Protein AF-A0A350AFH0-F1 (afdb_monomer_lite)

Structure (mmCIF, N/CA/C/O backbone):
data_AF-A0A350AFH0-F1
#
_entry.id   AF-A0A350AFH0-F1
#
loop_
_atom_site.group_PDB
_atom_site.id
_atom_site.type_symbol
_atom_site.label_atom_id
_atom_site.label_alt_id
_atom_site.label_comp_id
_atom_site.label_asym_id
_atom_site.label_entity_id
_atom_site.label_seq_id
_atom_site.pdbx_PDB_ins_code
_atom_site.Cartn_x
_atom_site.Cartn_y
_atom_site.Cartn_z
_atom_site.occupancy
_atom_site.B_iso_or_equiv
_atom_site.auth_seq_id
_atom_site.auth_comp_id
_atom_site.auth_asym_id
_atom_site.auth_atom_id
_atom_site.pdbx_PDB_model_num
ATOM 1 N N . MET A 1 1 ? 10.243 5.884 4.492 1.00 82.00 1 MET A N 1
ATOM 2 C CA . MET A 1 1 ? 10.018 7.038 3.589 1.00 82.00 1 MET A CA 1
ATOM 3 C C . MET A 1 1 ? 11.222 7.222 2.674 1.00 82.00 1 MET A C 1
ATOM 5 O O . MET A 1 1 ? 12.187 7.852 3.076 1.00 82.00 1 MET A O 1
ATOM 9 N N . VAL A 1 2 ? 11.184 6.640 1.470 1.00 94.38 2 VAL A N 1
ATOM 10 C CA . VAL A 1 2 ? 12.344 6.586 0.551 1.00 94.38 2 VAL A CA 1
ATOM 11 C C . VAL A 1 2 ? 12.488 7.824 -0.357 1.00 94.38 2 VAL A C 1
ATOM 13 O O . VAL A 1 2 ? 13.531 8.015 -0.962 1.00 94.38 2 VAL A O 1
ATOM 16 N N . ARG A 1 3 ? 11.468 8.699 -0.419 1.00 95.31 3 ARG A N 1
ATOM 17 C CA . ARG A 1 3 ? 11.484 9.995 -1.144 1.00 95.31 3 ARG A CA 1
ATOM 18 C C . ARG A 1 3 ? 11.744 9.894 -2.662 1.00 95.31 3 ARG A C 1
ATOM 20 O O . ARG A 1 3 ? 12.470 10.700 -3.230 1.00 95.31 3 ARG A O 1
ATOM 27 N N . GLN A 1 4 ? 11.109 8.926 -3.323 1.00 95.56 4 GLN A N 1
ATOM 28 C CA . GLN A 1 4 ? 11.261 8.657 -4.766 1.00 95.56 4 GLN A CA 1
ATOM 29 C C . GLN A 1 4 ? 9.950 8.834 -5.553 1.00 95.56 4 GLN A C 1
ATOM 31 O O . GLN A 1 4 ? 9.733 8.181 -6.571 1.00 95.56 4 GLN A O 1
ATOM 36 N N . CYS A 1 5 ? 9.039 9.682 -5.073 1.00 96.94 5 CYS A N 1
ATOM 37 C CA . CYS A 1 5 ? 7.696 9.804 -5.648 1.00 96.94 5 CYS A CA 1
ATOM 38 C C . CYS A 1 5 ? 7.739 10.263 -7.115 1.00 96.94 5 CYS A C 1
ATOM 40 O O . CYS A 1 5 ? 7.066 9.691 -7.965 1.00 96.94 5 CYS A O 1
ATOM 42 N N . GLN A 1 6 ? 8.587 11.246 -7.419 1.00 96.69 6 GLN A N 1
ATOM 43 C CA . GLN A 1 6 ? 8.774 11.793 -8.765 1.00 96.69 6 GLN A CA 1
ATOM 44 C C . GLN A 1 6 ? 9.441 10.820 -9.751 1.00 96.69 6 GLN A C 1
ATOM 46 O O . GLN A 1 6 ? 9.393 11.043 -10.954 1.00 96.69 6 GLN A O 1
ATOM 51 N N . SER A 1 7 ? 10.065 9.745 -9.263 1.00 97.00 7 SER A N 1
ATOM 52 C CA . SER A 1 7 ? 10.829 8.806 -10.094 1.00 97.00 7 SER A CA 1
ATOM 53 C C . SER A 1 7 ? 9.983 7.662 -10.655 1.00 97.00 7 SER A C 1
ATOM 55 O O . SER A 1 7 ? 10.503 6.843 -11.401 1.00 97.00 7 SER A O 1
ATOM 57 N N . ASN A 1 8 ? 8.699 7.564 -10.287 1.00 96.25 8 ASN A N 1
ATOM 58 C CA . ASN A 1 8 ? 7.818 6.444 -10.639 1.00 96.25 8 ASN A CA 1
ATOM 59 C C . ASN A 1 8 ? 8.296 5.063 -10.117 1.00 96.25 8 ASN A C 1
ATOM 61 O O . ASN A 1 8 ? 7.758 4.029 -10.508 1.00 96.25 8 ASN A O 1
ATOM 65 N N . THR A 1 9 ? 9.270 5.019 -9.201 1.00 96.62 9 THR A N 1
ATOM 66 C CA . THR A 1 9 ? 9.894 3.786 -8.679 1.00 96.62 9 THR A CA 1
ATOM 67 C C . THR A 1 9 ? 9.532 3.510 -7.220 1.00 96.62 9 THR A C 1
ATOM 69 O O . THR A 1 9 ? 10.347 2.999 -6.456 1.00 96.62 9 THR A O 1
ATOM 72 N N . CYS A 1 10 ? 8.315 3.860 -6.794 1.00 97.25 10 CYS A N 1
ATOM 73 C CA . CYS A 1 10 ? 7.885 3.637 -5.416 1.00 97.25 10 CYS A CA 1
ATOM 74 C C . CYS A 1 10 ? 7.942 2.133 -5.061 1.00 97.25 10 CYS A C 1
ATOM 76 O O . CYS A 1 10 ? 7.167 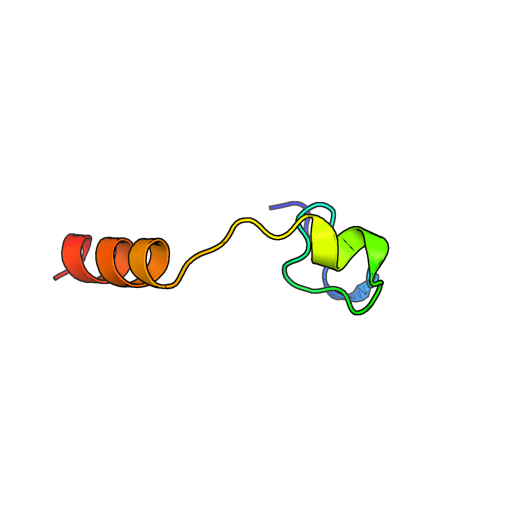1.355 -5.622 1.00 97.25 10 CYS A O 1
ATOM 78 N N . PRO A 1 11 ? 8.795 1.695 -4.112 1.00 96.81 11 PRO A N 1
ATOM 79 C CA . PRO A 1 11 ? 9.006 0.269 -3.839 1.00 96.81 11 PRO A CA 1
ATOM 80 C C . PRO A 1 11 ? 7.791 -0.415 -3.197 1.00 96.81 11 PRO A C 1
ATOM 82 O O . PRO A 1 11 ? 7.702 -1.639 -3.209 1.00 96.81 11 PRO A O 1
ATOM 85 N N . VAL A 1 12 ? 6.868 0.380 -2.650 1.00 97.38 12 VAL A N 1
ATOM 86 C CA . VAL A 1 12 ? 5.670 -0.060 -1.917 1.00 97.38 12 VAL A CA 1
ATOM 87 C C . VAL A 1 12 ? 4.366 0.198 -2.680 1.00 97.38 12 VAL A C 1
ATOM 89 O O . VAL A 1 12 ? 3.288 0.038 -2.119 1.00 97.38 12 VAL A O 1
ATOM 92 N N . GLY A 1 13 ? 4.437 0.646 -3.937 1.00 97.25 13 GLY A N 1
ATOM 93 C CA . GLY A 1 13 ? 3.246 0.796 -4.780 1.00 97.25 13 GLY A CA 1
ATOM 94 C C . GLY A 1 13 ? 2.331 1.985 -4.460 1.00 97.25 13 GLY A C 1
ATOM 95 O O . GLY A 1 13 ? 1.234 2.045 -4.995 1.00 97.25 13 GLY A O 1
ATOM 96 N N . VAL A 1 14 ? 2.753 2.935 -3.613 1.00 97.75 14 VAL A N 1
ATOM 97 C CA . VAL A 1 14 ? 1.920 4.094 -3.215 1.00 97.75 14 VAL A CA 1
ATOM 98 C C . VAL A 1 14 ? 1.833 5.152 -4.321 1.00 97.75 14 VAL A C 1
ATOM 100 O O . VAL A 1 14 ? 0.753 5.615 -4.661 1.00 97.75 14 VAL A O 1
ATOM 103 N N . CYS A 1 15 ? 2.972 5.557 -4.883 1.00 97.56 15 CYS A N 1
ATOM 104 C CA . CYS A 1 15 ? 3.072 6.638 -5.868 1.00 97.56 15 CYS A CA 1
ATOM 105 C C . CYS A 1 15 ? 3.843 6.168 -7.110 1.00 97.56 15 CYS A C 1
ATOM 107 O O . CYS A 1 15 ? 4.972 6.580 -7.366 1.00 97.56 15 CYS A O 1
ATOM 109 N N . THR A 1 16 ? 3.256 5.231 -7.851 1.00 97.69 16 THR A N 1
ATOM 110 C CA . THR A 1 16 ? 3.816 4.680 -9.093 1.00 97.69 16 THR A CA 1
ATOM 111 C C . THR A 1 16 ? 2.695 4.217 -10.019 1.00 97.69 16 THR A C 1
ATOM 113 O O . THR A 1 16 ? 1.667 3.730 -9.556 1.00 97.69 16 THR A O 1
ATOM 116 N N . GLN A 1 17 ? 2.903 4.375 -11.322 1.00 97.88 17 GLN A N 1
ATOM 117 C CA . GLN A 1 17 ? 2.036 3.862 -12.3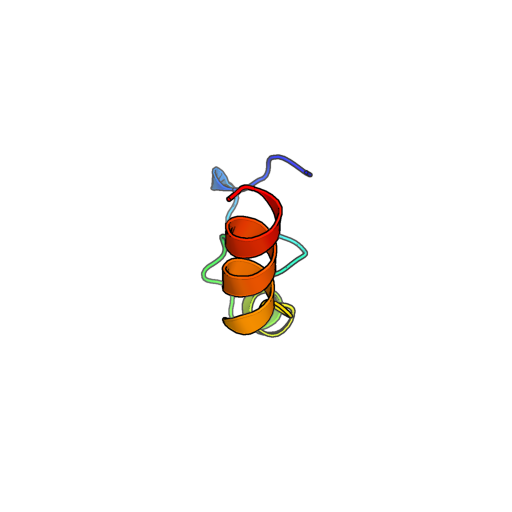83 1.00 97.88 17 GLN A CA 1
ATOM 118 C C . GLN A 1 17 ? 2.547 2.538 -12.964 1.00 97.88 17 GLN A C 1
ATOM 120 O O . GLN A 1 17 ? 1.884 1.950 -13.807 1.00 97.88 17 GLN A O 1
ATOM 125 N N . ASN A 1 18 ? 3.714 2.052 -12.529 1.00 97.69 18 ASN A N 1
ATOM 126 C CA . ASN A 1 18 ? 4.220 0.750 -12.949 1.00 97.69 18 ASN A CA 1
ATOM 127 C C . ASN A 1 18 ? 3.391 -0.366 -12.294 1.00 97.69 18 ASN A C 1
ATOM 129 O O . ASN A 1 18 ? 3.380 -0.485 -11.067 1.00 97.69 18 ASN A O 1
ATOM 133 N N . ASP A 1 19 ? 2.746 -1.205 -13.102 1.00 97.81 19 ASP A N 1
ATOM 134 C CA . ASP A 1 19 ? 1.837 -2.255 -12.628 1.00 97.81 19 ASP A CA 1
ATOM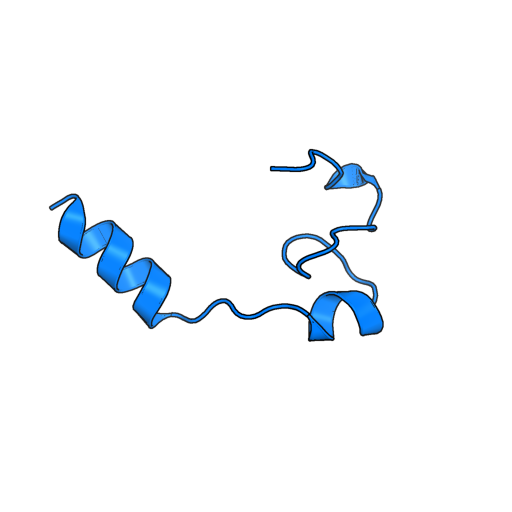 135 C C . ASP A 1 19 ? 2.508 -3.269 -11.689 1.00 97.81 19 ASP A C 1
ATOM 137 O O . ASP A 1 19 ? 1.933 -3.637 -10.662 1.00 97.81 19 ASP A O 1
ATOM 141 N N . ALA A 1 20 ? 3.763 -3.650 -11.955 1.00 97.75 20 ALA A N 1
ATOM 142 C CA . ALA A 1 20 ? 4.511 -4.571 -11.096 1.00 97.75 20 ALA A CA 1
ATOM 143 C C . ALA A 1 20 ? 4.840 -3.959 -9.724 1.00 97.75 20 ALA A C 1
ATOM 145 O O . ALA A 1 20 ? 4.976 -4.675 -8.730 1.00 97.75 20 ALA A O 1
ATOM 146 N N . LEU A 1 21 ? 4.975 -2.631 -9.650 1.00 97.88 21 LEU A N 1
ATOM 147 C CA . LEU A 1 21 ? 5.163 -1.923 -8.384 1.00 97.88 21 LEU A CA 1
ATOM 148 C C . LEU A 1 21 ? 3.828 -1.644 -7.686 1.00 97.88 21 LEU A C 1
ATOM 150 O O . LEU A 1 21 ? 3.766 -1.753 -6.463 1.00 97.88 21 LEU A O 1
ATOM 154 N N . ARG A 1 22 ? 2.754 -1.355 -8.431 1.00 97.88 22 ARG A N 1
ATOM 155 C CA . ARG A 1 22 ? 1.391 -1.203 -7.890 1.00 97.88 22 ARG A CA 1
ATOM 156 C C . ARG A 1 22 ? 0.895 -2.480 -7.221 1.00 97.88 22 ARG A C 1
ATOM 158 O O . ARG A 1 22 ? 0.287 -2.400 -6.159 1.00 97.88 22 ARG A O 1
ATOM 165 N N . ALA A 1 23 ? 1.233 -3.647 -7.772 1.00 98.12 23 ALA A N 1
ATOM 166 C CA . ALA A 1 23 ? 0.924 -4.946 -7.171 1.00 98.12 23 ALA A CA 1
ATOM 167 C C . ALA A 1 23 ? 1.522 -5.138 -5.759 1.00 98.12 23 ALA A C 1
ATOM 169 O O . ALA A 1 23 ? 1.0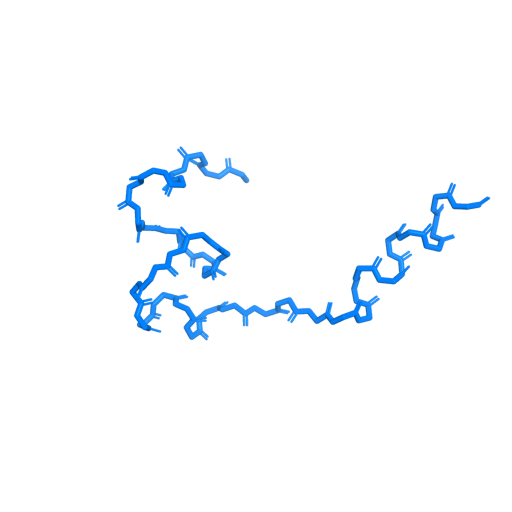84 -6.016 -5.022 1.00 98.12 23 ALA A O 1
ATOM 170 N N . LYS A 1 24 ? 2.502 -4.316 -5.356 1.00 97.44 24 LYS A N 1
ATOM 171 C CA . LYS A 1 24 ? 3.118 -4.353 -4.017 1.00 97.44 24 LYS A CA 1
ATOM 172 C C . LYS A 1 24 ? 2.353 -3.543 -2.965 1.00 97.44 24 LYS A C 1
ATOM 174 O O . LYS A 1 24 ? 2.760 -3.533 -1.803 1.00 97.44 24 LYS A O 1
ATOM 179 N N . PHE A 1 25 ? 1.284 -2.839 -3.341 1.00 97.94 25 PHE A N 1
ATOM 180 C CA . PHE A 1 25 ? 0.509 -2.030 -2.406 1.00 97.94 25 PHE A CA 1
ATOM 181 C C . PHE A 1 25 ? -0.305 -2.912 -1.449 1.00 97.94 25 PHE A C 1
ATOM 183 O O . PHE A 1 25 ? -1.133 -3.712 -1.868 1.00 97.94 25 PHE A O 1
ATOM 190 N N . THR A 1 26 ? -0.092 -2.736 -0.143 1.00 98.12 26 THR A N 1
ATOM 191 C CA . THR A 1 26 ? -0.772 -3.498 0.926 1.00 98.12 26 THR A CA 1
ATOM 192 C C . THR A 1 26 ? -1.640 -2.613 1.831 1.00 98.12 26 THR A C 1
ATOM 194 O O . THR A 1 26 ? -2.032 -3.017 2.934 1.00 98.12 26 THR A O 1
ATOM 197 N N . GLY A 1 27 ? -1.912 -1.371 1.416 1.00 97.38 27 GLY A N 1
ATOM 198 C CA . GLY A 1 27 ? -2.798 -0.460 2.141 1.00 97.38 27 GLY A CA 1
ATOM 199 C C . GLY A 1 27 ? -4.261 -0.900 2.050 1.00 97.38 27 GLY A C 1
ATOM 200 O O . GLY A 1 27 ? -4.679 -1.506 1.071 1.00 97.38 27 GLY A O 1
ATOM 201 N N . THR A 1 28 ? -5.037 -0.602 3.089 1.00 98.06 28 THR A N 1
ATOM 202 C CA . THR A 1 28 ? -6.477 -0.908 3.169 1.00 98.06 28 THR A CA 1
ATOM 203 C C . THR A 1 28 ? -7.203 0.299 3.748 1.00 98.06 28 THR A C 1
ATOM 205 O O . THR A 1 28 ? -6.574 1.115 4.429 1.00 98.06 28 THR A O 1
ATOM 208 N N . ALA A 1 29 ? -8.507 0.409 3.493 1.00 98.00 29 ALA A N 1
ATOM 209 C CA . ALA A 1 29 ? -9.326 1.484 4.047 1.00 98.00 29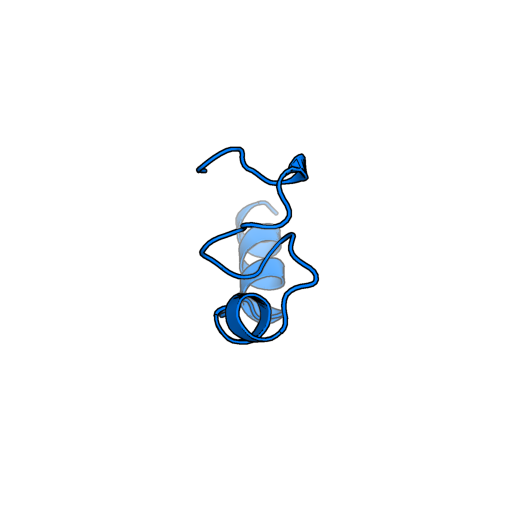 ALA A CA 1
ATOM 210 C C . ALA A 1 29 ? -9.305 1.475 5.587 1.00 98.00 29 ALA A C 1
ATOM 212 O O . ALA A 1 29 ? -9.075 2.517 6.198 1.00 98.00 29 ALA A O 1
ATOM 213 N N . ASP A 1 30 ? -9.409 0.293 6.205 1.00 98.50 30 ASP A N 1
ATOM 214 C CA . ASP A 1 30 ? -9.418 0.133 7.666 1.00 98.50 30 ASP A CA 1
ATOM 215 C C . ASP A 1 30 ? -8.159 0.696 8.329 1.00 98.50 30 ASP A C 1
ATOM 217 O O . ASP A 1 30 ? -8.235 1.323 9.380 1.00 98.50 30 ASP A O 1
ATOM 221 N N . LYS A 1 31 ? -6.985 0.545 7.698 1.00 98.00 31 LYS A N 1
ATOM 222 C CA . LYS A 1 31 ? -5.730 1.120 8.216 1.00 98.00 31 LYS A CA 1
ATOM 223 C C . LYS A 1 31 ? -5.795 2.648 8.322 1.00 98.00 31 LYS A C 1
ATOM 225 O O . LYS A 1 31 ? -5.219 3.205 9.252 1.00 98.00 31 LYS A O 1
ATOM 230 N N . VAL A 1 32 ? -6.478 3.318 7.391 1.00 97.50 32 VAL A N 1
ATOM 231 C CA . VAL A 1 32 ? -6.650 4.779 7.412 1.00 97.50 32 VAL A CA 1
ATOM 232 C C . VAL A 1 32 ? -7.704 5.178 8.440 1.00 97.50 32 VAL A C 1
ATOM 234 O O . VAL A 1 32 ? -7.459 6.09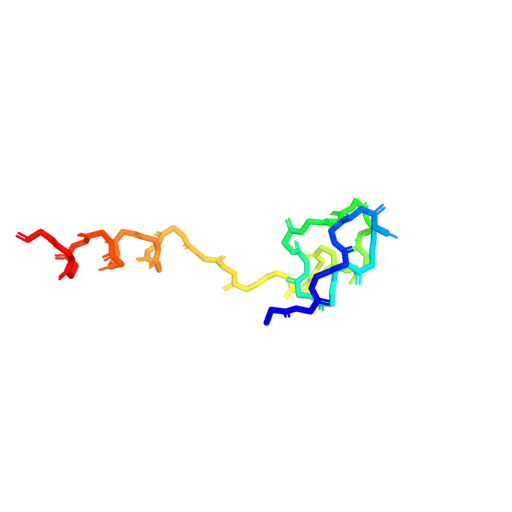6 9.215 1.00 97.50 32 VAL A O 1
ATOM 237 N N . VAL A 1 33 ? -8.833 4.464 8.493 1.00 98.19 33 VAL A N 1
ATOM 238 C CA . VAL A 1 33 ? -9.883 4.698 9.499 1.00 98.19 33 VAL A CA 1
ATOM 239 C C . VAL A 1 33 ? -9.301 4.580 10.902 1.00 98.19 33 VAL A C 1
ATOM 241 O O . VAL A 1 33 ? -9.396 5.527 11.673 1.00 98.19 33 VAL A O 1
ATOM 244 N N . ASN A 1 34 ? -8.598 3.483 11.191 1.00 98.38 34 ASN A N 1
ATOM 245 C CA . ASN A 1 34 ? -7.968 3.253 12.488 1.00 98.38 34 ASN A CA 1
ATOM 246 C C . ASN A 1 34 ? -6.973 4.363 12.848 1.00 98.38 34 ASN A C 1
ATOM 248 O O . ASN A 1 34 ? -6.962 4.814 13.988 1.00 98.38 34 ASN A O 1
ATOM 252 N N . LEU A 1 35 ? -6.167 4.837 11.886 1.00 98.25 35 LEU A N 1
ATOM 253 C CA . LEU A 1 35 ? -5.254 5.959 12.116 1.00 98.25 35 LEU A CA 1
ATOM 254 C C . LEU A 1 35 ? -6.012 7.206 12.588 1.00 98.25 35 LEU A C 1
ATOM 256 O O . LEU A 1 35 ? -5.627 7.794 13.592 1.00 98.25 35 LEU A O 1
ATOM 260 N N . ILE A 1 36 ? -7.083 7.593 11.887 1.00 98.31 36 ILE A N 1
ATOM 261 C CA . ILE A 1 36 ? -7.887 8.770 12.247 1.00 98.31 36 ILE A CA 1
ATOM 262 C C . ILE A 1 36 ? -8.617 8.557 13.580 1.00 98.31 36 ILE A C 1
ATOM 264 O O . ILE A 1 36 ? -8.643 9.470 14.397 1.00 98.31 36 ILE A O 1
ATOM 268 N N . THR A 1 37 ? -9.137 7.355 13.841 1.00 98.00 37 THR A N 1
ATOM 269 C CA . THR A 1 37 ? -9.772 7.001 15.120 1.00 98.00 37 THR A CA 1
ATOM 270 C C . THR A 1 37 ? -8.812 7.120 16.304 1.00 98.00 37 THR A C 1
ATOM 272 O O . THR A 1 37 ? -9.242 7.551 17.363 1.00 98.00 37 THR A O 1
ATOM 275 N N . PHE A 1 38 ? -7.527 6.785 16.150 1.00 97.56 38 PHE A N 1
ATOM 276 C CA . PHE A 1 38 ? -6.540 6.961 17.226 1.00 97.56 38 PHE A CA 1
ATOM 277 C C . PHE A 1 38 ? -6.192 8.427 17.520 1.00 97.56 38 PHE A C 1
ATOM 279 O O . PHE A 1 38 ? -5.693 8.715 18.605 1.00 97.56 38 PHE A O 1
ATOM 286 N N . TYR A 1 39 ? -6.389 9.333 16.558 1.00 94.88 39 TYR A N 1
ATOM 287 C CA . TYR A 1 39 ? -6.128 10.767 16.736 1.00 94.88 39 TYR A CA 1
ATOM 288 C C . TYR A 1 39 ? -7.310 11.539 17.335 1.00 94.88 39 TYR A C 1
ATOM 290 O O . TYR A 1 39 ? -7.093 12.650 17.821 1.00 94.88 39 TYR A O 1
ATOM 298 N N . ALA A 1 40 ? -8.525 10.997 17.234 1.00 88.88 40 ALA A N 1
ATOM 299 C CA . ALA A 1 40 ? -9.752 11.586 17.770 1.00 88.88 40 ALA A CA 1
ATOM 300 C C . ALA A 1 40 ? -9.830 11.429 19.296 1.00 88.88 40 ALA A C 1
ATOM 302 O O . ALA A 1 40 ? -10.282 12.400 19.944 1.00 88.88 40 ALA A O 1
#

pLDDT: mean 96.77, std 2.87, range [82.0, 98.5]

Sequence (40 aa):
MVRQCQSNTCPVGVCTQNDALRAKFTGTADKVVNLITFYA

Radius of gyration: 12.45 Å; chains: 1; bounding box: 22×17×31 Å

Secondary structure (DSSP, 8-state):
----GGGT--TTSSS---HHHHTT----HHHHHHHHHHH-

Foldseek 3Di:
DPPCLVVLPQCQLPRHPPPVSVVNHPDDPVVVVVVVVVVD